Protein AF-A0A968U7G4-F1 (afdb_monomer_lite)

Foldseek 3Di:
DDPPPPPPPLPAAEEEDEQLVLCVVPDPDSLEADDPVSLVSSQVSVVVVQVVDDLSYEYEYASPSNPYHDPNSCCSNVVVVVVCVVVVVDSTHHYDYPNPDPD

Sequence (103 aa):
MYTTLKQKCLRVILEILRITNLVQSITKDPSVLATRFTGKRFWDEFQKHLSLYDRGDVVLLSFDNILVMDASFADEVFGQIAVMRARKEYEYPYLILADLNET

pLDDT: mean 79.39, std 14.49, range [35.16, 91.19]

Structure (mmCIF, N/CA/C/O backbone):
data_AF-A0A968U7G4-F1
#
_entry.id   AF-A0A968U7G4-F1
#
loop_
_atom_site.group_PDB
_atom_site.id
_atom_site.type_symbol
_atom_site.label_atom_id
_atom_site.label_alt_id
_atom_site.label_comp_id
_atom_site.label_asym_id
_atom_site.label_entity_id
_atom_site.label_seq_id
_atom_site.pdbx_PDB_ins_code
_atom_site.Cartn_x
_atom_site.Cartn_y
_atom_site.Cartn_z
_atom_site.occupancy
_atom_site.B_iso_or_equiv
_atom_site.auth_seq_id
_atom_site.auth_comp_id
_atom_site.auth_asym_id
_atom_site.auth_atom_id
_atom_site.pdbx_PDB_model_num
ATOM 1 N N . MET A 1 1 ? -38.708 -6.615 28.522 1.00 38.09 1 MET A N 1
ATOM 2 C CA . MET A 1 1 ? -37.790 -5.485 28.270 1.00 38.09 1 MET A CA 1
ATOM 3 C C . MET A 1 1 ? -36.672 -6.009 27.375 1.00 38.09 1 MET A C 1
ATOM 5 O O . MET A 1 1 ? -35.659 -6.471 27.874 1.00 38.09 1 MET A O 1
ATOM 9 N N . TYR A 1 2 ? -36.926 -6.082 26.064 1.00 35.16 2 TYR A N 1
ATOM 10 C CA . TYR A 1 2 ? -35.949 -6.572 25.089 1.00 35.16 2 TYR A CA 1
ATOM 11 C C . TYR A 1 2 ? -35.044 -5.407 24.710 1.00 35.16 2 TYR A C 1
ATOM 13 O O . TYR A 1 2 ? -35.488 -4.439 24.097 1.00 35.16 2 TYR A O 1
ATOM 21 N N . THR A 1 3 ? -33.795 -5.475 25.155 1.00 41.88 3 THR A N 1
ATOM 22 C CA . THR A 1 3 ? -32.739 -4.537 24.795 1.00 41.88 3 THR A CA 1
ATOM 23 C C . THR A 1 3 ? -32.545 -4.575 23.289 1.00 41.88 3 THR A C 1
ATOM 25 O O . THR A 1 3 ? -32.151 -5.582 22.706 1.00 41.88 3 THR A O 1
ATOM 28 N N . THR A 1 4 ? -32.862 -3.449 22.665 1.00 44.28 4 THR A N 1
ATOM 29 C CA . THR A 1 4 ? -32.648 -3.149 21.259 1.00 44.28 4 THR A CA 1
ATOM 30 C C . THR A 1 4 ? -31.163 -3.327 20.949 1.00 44.28 4 THR A C 1
ATOM 32 O O . THR A 1 4 ? -30.349 -2.438 21.206 1.00 44.28 4 THR A O 1
ATOM 35 N N . LEU A 1 5 ? -30.794 -4.486 20.403 1.00 45.44 5 LEU A N 1
ATOM 36 C CA . LEU A 1 5 ? -29.559 -4.656 19.650 1.00 45.44 5 LEU A CA 1
ATOM 37 C C . LEU A 1 5 ? -29.671 -3.716 18.452 1.00 45.44 5 LEU A C 1
ATOM 39 O O . LEU A 1 5 ? -30.186 -4.078 17.397 1.00 45.44 5 LEU A O 1
ATOM 43 N N . LYS A 1 6 ? -29.254 -2.461 18.651 1.00 42.06 6 LYS A N 1
ATOM 44 C CA . LYS A 1 6 ? -28.952 -1.543 17.563 1.00 42.06 6 LYS A CA 1
ATOM 45 C C . LYS A 1 6 ? -27.955 -2.285 16.687 1.00 42.06 6 LYS A C 1
ATOM 47 O O . LYS A 1 6 ? -26.785 -2.393 17.049 1.00 42.06 6 LYS A O 1
ATOM 52 N N . GLN A 1 7 ? -28.428 -2.803 15.558 1.00 46.78 7 GLN A N 1
ATOM 53 C CA . GLN A 1 7 ? -27.596 -3.050 14.396 1.00 46.78 7 GLN A CA 1
ATOM 54 C C . GLN A 1 7 ? -26.897 -1.723 14.098 1.00 46.78 7 GLN A C 1
ATOM 56 O O . GLN A 1 7 ? -27.420 -0.855 13.405 1.00 46.78 7 GLN A O 1
ATOM 61 N N . LYS A 1 8 ? -25.718 -1.522 14.695 1.00 49.66 8 LYS A N 1
ATOM 62 C CA . LYS A 1 8 ? -24.708 -0.666 14.099 1.00 49.66 8 LYS A CA 1
ATOM 63 C C . LYS A 1 8 ? -24.407 -1.357 12.780 1.00 49.66 8 LYS A C 1
ATOM 65 O O . LYS A 1 8 ? -23.655 -2.325 12.762 1.00 49.66 8 LYS A O 1
ATOM 70 N N . CYS A 1 9 ? -25.051 -0.913 11.703 1.00 45.44 9 CYS A N 1
ATOM 71 C CA . CYS A 1 9 ? -24.497 -1.114 10.377 1.00 45.44 9 CYS A CA 1
ATOM 72 C C . CYS A 1 9 ? -23.079 -0.552 10.454 1.00 45.44 9 CYS A C 1
ATOM 74 O O . CYS A 1 9 ? -22.900 0.666 10.490 1.00 45.44 9 CYS A O 1
ATOM 76 N N . LEU A 1 10 ? -22.086 -1.433 10.592 1.00 53.50 10 LEU A N 1
ATOM 77 C CA . LEU A 1 10 ? -20.710 -1.083 10.298 1.00 53.50 10 LEU A CA 1
ATOM 78 C C . LEU A 1 10 ? -20.738 -0.652 8.838 1.00 53.50 10 LEU A C 1
ATOM 80 O O . LEU A 1 10 ? -20.925 -1.474 7.942 1.00 53.50 10 LEU A O 1
ATOM 84 N N . ARG A 1 11 ? -20.658 0.657 8.611 1.00 57.78 11 ARG A N 1
ATOM 85 C CA . ARG A 1 11 ? -20.383 1.185 7.288 1.00 57.78 11 ARG A CA 1
ATOM 86 C C . ARG A 1 11 ? -18.930 0.828 7.021 1.00 57.78 11 ARG A C 1
ATOM 88 O O . ARG A 1 11 ? -18.043 1.546 7.450 1.00 57.78 11 ARG A O 1
ATOM 95 N N . VAL A 1 12 ? -18.712 -0.333 6.416 1.00 61.44 12 VAL A N 1
ATOM 96 C CA . VAL A 1 12 ? -17.403 -0.700 5.889 1.00 61.44 12 VAL A CA 1
ATOM 97 C C . VAL A 1 12 ? -17.247 0.100 4.611 1.00 61.44 12 VAL A C 1
ATOM 99 O O . VAL A 1 12 ? -17.967 -0.146 3.640 1.00 61.44 12 VAL A O 1
ATOM 102 N N . ILE A 1 13 ? -16.380 1.108 4.632 1.00 71.62 13 ILE A N 1
ATOM 103 C CA . ILE A 1 13 ? -15.974 1.758 3.396 1.00 71.62 13 ILE A CA 1
ATOM 104 C C . ILE A 1 13 ? -14.952 0.826 2.740 1.00 71.62 13 ILE A C 1
ATOM 106 O O . ILE A 1 13 ? -13.966 0.436 3.367 1.00 71.62 13 ILE A O 1
ATOM 110 N N . LEU A 1 14 ? -15.252 0.408 1.509 1.00 76.69 14 LEU A N 1
ATOM 111 C CA . LEU A 1 14 ? -14.333 -0.333 0.656 1.00 76.69 14 LEU A CA 1
ATOM 112 C C . LEU A 1 14 ? -13.715 0.659 -0.324 1.00 76.69 14 LEU A C 1
ATOM 114 O O . LEU A 1 14 ? -14.404 1.125 -1.231 1.00 76.69 14 LEU A O 1
ATOM 118 N N . GLU A 1 15 ? -12.440 0.974 -0.137 1.00 84.75 15 GLU A N 1
ATOM 119 C CA . GLU A 1 15 ? -11.711 1.915 -0.993 1.00 84.75 15 GLU A CA 1
ATOM 120 C C . GLU A 1 15 ? -10.592 1.204 -1.738 1.00 84.75 15 GLU A C 1
ATOM 122 O O . GLU A 1 15 ? -9.901 0.348 -1.183 1.00 84.75 15 GLU A O 1
ATOM 127 N N . ILE A 1 16 ? -10.417 1.558 -3.011 1.00 86.62 16 ILE A N 1
ATOM 128 C CA . ILE A 1 16 ? -9.356 1.003 -3.852 1.00 86.62 16 ILE A CA 1
ATOM 129 C C . ILE A 1 16 ? -8.232 2.024 -3.933 1.00 86.62 16 ILE A C 1
ATOM 131 O O . ILE A 1 16 ? -8.330 3.032 -4.635 1.00 86.62 16 ILE A O 1
ATOM 135 N N . LEU A 1 17 ? -7.126 1.729 -3.258 1.00 88.25 17 LEU A N 1
ATOM 136 C CA . LEU A 1 17 ? -5.905 2.504 -3.368 1.00 88.25 17 LEU A CA 1
ATOM 137 C C . LEU A 1 17 ? -5.012 1.891 -4.446 1.00 88.25 17 LEU A C 1
ATOM 139 O O . LEU A 1 17 ? -4.385 0.850 -4.249 1.00 88.25 17 LEU A O 1
ATOM 143 N N . ARG A 1 18 ? -4.944 2.566 -5.595 1.00 89.12 18 ARG A N 1
ATOM 144 C CA . ARG A 1 18 ? -4.029 2.206 -6.684 1.00 89.12 18 ARG A CA 1
ATOM 145 C C . ARG A 1 18 ? -2.608 2.595 -6.305 1.00 89.12 18 ARG A C 1
ATOM 147 O O . ARG A 1 18 ? -2.297 3.781 -6.196 1.00 89.12 18 ARG A O 1
ATOM 154 N N . ILE A 1 19 ? -1.743 1.601 -6.141 1.00 89.50 19 ILE A N 1
ATOM 155 C CA . ILE A 1 19 ? -0.355 1.802 -5.717 1.00 89.50 19 ILE A CA 1
ATOM 156 C C . ILE A 1 19 ? 0.415 2.654 -6.723 1.00 89.50 19 ILE A C 1
ATOM 158 O O . ILE A 1 19 ? 1.152 3.549 -6.319 1.00 89.50 19 ILE A O 1
ATOM 162 N N . THR A 1 20 ? 0.171 2.468 -8.019 1.00 85.56 20 THR A N 1
ATOM 163 C CA . THR A 1 20 ? 0.774 3.270 -9.093 1.00 85.56 20 THR A CA 1
ATOM 164 C C . THR A 1 20 ? 0.549 4.772 -8.925 1.00 85.56 20 THR A C 1
ATOM 166 O O . THR A 1 20 ? 1.478 5.545 -9.147 1.00 85.56 20 THR A O 1
ATOM 169 N N . ASN A 1 21 ? -0.629 5.200 -8.461 1.00 86.69 21 ASN A N 1
ATOM 170 C CA . ASN A 1 21 ? -0.900 6.616 -8.188 1.00 86.69 21 ASN A CA 1
ATOM 171 C C . ASN A 1 21 ? -0.039 7.143 -7.034 1.00 86.69 21 ASN A C 1
ATOM 173 O O . ASN A 1 21 ? 0.417 8.283 -7.073 1.00 86.69 21 ASN A O 1
ATOM 177 N N . LEU A 1 22 ? 0.210 6.306 -6.025 1.00 86.06 22 LEU A N 1
ATOM 178 C CA . LEU A 1 22 ? 1.027 6.670 -4.873 1.00 86.06 22 LEU A CA 1
ATOM 179 C C . LEU A 1 22 ? 2.512 6.796 -5.239 1.00 86.06 22 LEU A C 1
ATOM 181 O O . LEU A 1 22 ? 3.189 7.688 -4.739 1.00 86.06 22 LEU A O 1
ATOM 185 N N . VAL A 1 23 ? 3.024 5.939 -6.130 1.00 86.31 23 VAL A N 1
ATOM 186 C CA . VAL A 1 23 ? 4.440 5.978 -6.538 1.00 86.31 23 VAL A CA 1
ATOM 187 C C . VAL A 1 23 ? 4.769 6.939 -7.675 1.00 86.31 23 VAL A C 1
ATOM 189 O O . VAL A 1 23 ? 5.945 7.265 -7.844 1.00 86.31 23 VAL A O 1
ATOM 192 N N . GLN A 1 24 ? 3.779 7.460 -8.4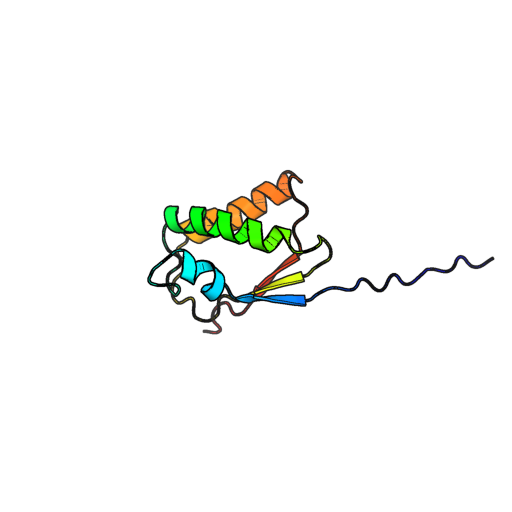06 1.00 83.50 24 GLN A N 1
ATOM 193 C CA . GLN A 1 24 ? 3.997 8.485 -9.442 1.00 83.50 24 GLN A CA 1
ATOM 194 C C . GLN A 1 24 ? 4.724 9.733 -8.913 1.00 83.50 24 GLN A C 1
ATOM 196 O O . GLN A 1 24 ? 5.478 10.365 -9.650 1.00 83.50 24 GLN A O 1
ATOM 201 N N . SER A 1 25 ? 4.534 10.084 -7.638 1.00 78.00 25 SER A N 1
ATOM 202 C CA . SER A 1 25 ? 5.224 11.211 -6.994 1.00 78.00 25 SER A CA 1
ATOM 203 C C . SER A 1 25 ? 6.628 10.862 -6.473 1.00 78.00 25 SER A C 1
ATOM 205 O O . SER A 1 25 ? 7.370 11.750 -6.052 1.00 78.00 25 SER A O 1
ATOM 207 N N . ILE A 1 26 ? 7.015 9.581 -6.503 1.00 81.00 26 ILE A N 1
ATOM 208 C CA . ILE A 1 26 ? 8.194 9.040 -5.808 1.00 81.00 26 ILE A CA 1
ATOM 209 C C . ILE A 1 26 ? 9.289 8.613 -6.788 1.00 81.00 26 ILE A C 1
ATOM 211 O O . ILE A 1 26 ? 10.475 8.845 -6.529 1.00 81.00 26 ILE A O 1
ATOM 215 N N . THR A 1 27 ? 8.903 7.992 -7.902 1.00 80.94 27 THR A N 1
ATOM 216 C CA . THR A 1 27 ? 9.809 7.424 -8.909 1.00 80.94 27 THR A CA 1
ATOM 217 C C . THR A 1 27 ? 9.382 7.822 -10.320 1.00 80.94 27 THR A C 1
ATOM 219 O O . THR A 1 27 ? 8.213 8.079 -10.589 1.00 80.94 27 THR A O 1
ATOM 222 N N . LYS A 1 28 ? 10.354 7.867 -11.240 1.00 82.25 28 LYS A N 1
ATOM 223 C CA . LYS A 1 28 ? 10.103 8.106 -12.670 1.00 82.25 28 LYS A CA 1
ATOM 224 C C . LYS A 1 28 ? 9.462 6.906 -13.363 1.00 82.25 28 LYS A C 1
ATOM 226 O O . LYS A 1 28 ? 8.837 7.083 -14.401 1.00 82.25 28 LYS A O 1
ATOM 231 N N . ASP A 1 29 ? 9.643 5.716 -12.800 1.00 85.94 29 ASP A N 1
ATOM 232 C CA . ASP A 1 29 ? 9.045 4.481 -13.287 1.00 85.94 29 ASP A CA 1
ATOM 233 C C . ASP A 1 29 ? 8.189 3.865 -12.169 1.00 85.94 29 ASP A C 1
ATOM 235 O O . ASP A 1 29 ? 8.720 3.163 -11.304 1.00 85.94 29 ASP A O 1
ATOM 239 N N . PRO A 1 30 ? 6.880 4.173 -12.126 1.00 83.56 30 PRO A N 1
ATOM 240 C CA . PRO A 1 30 ? 5.976 3.679 -11.092 1.00 83.56 30 PRO A CA 1
ATOM 241 C C . PRO A 1 30 ? 5.659 2.188 -11.241 1.00 83.56 30 PRO A C 1
ATOM 243 O O . PRO A 1 30 ? 5.062 1.623 -10.333 1.00 83.56 30 PRO A O 1
ATOM 246 N N . SER A 1 31 ? 6.052 1.546 -12.348 1.00 85.69 31 SER A N 1
ATOM 247 C CA . SER A 1 31 ? 5.858 0.106 -12.549 1.00 85.69 31 SER A CA 1
ATOM 248 C C . SER A 1 31 ? 6.897 -0.747 -11.808 1.00 85.69 31 SER A C 1
ATOM 250 O O . SER A 1 31 ? 6.724 -1.962 -11.679 1.00 85.69 31 SER A O 1
ATOM 252 N N . VAL A 1 32 ? 7.962 -0.114 -11.295 1.00 86.62 32 VAL A N 1
ATOM 253 C CA . VAL A 1 32 ? 9.077 -0.770 -10.607 1.00 86.62 32 VAL A CA 1
ATOM 254 C C . VAL A 1 32 ? 9.177 -0.282 -9.161 1.00 86.62 32 VAL A C 1
ATOM 256 O O . VAL A 1 32 ? 9.654 0.817 -8.868 1.00 86.62 32 VAL A O 1
ATOM 259 N N . LEU A 1 33 ? 8.780 -1.148 -8.233 1.00 86.94 33 LEU A N 1
ATOM 260 C CA . LEU A 1 33 ? 8.917 -0.965 -6.790 1.00 86.94 33 LEU A CA 1
ATOM 261 C C . LEU A 1 33 ? 10.189 -1.662 -6.310 1.00 86.94 33 LEU A C 1
ATOM 263 O O . LEU A 1 33 ? 10.161 -2.785 -5.808 1.00 86.94 33 LEU A O 1
ATOM 267 N N . ALA A 1 34 ? 11.324 -0.999 -6.515 1.00 81.38 34 ALA A N 1
ATOM 268 C CA . ALA A 1 34 ? 12.630 -1.541 -6.167 1.00 81.38 34 ALA A CA 1
ATOM 269 C C . ALA A 1 34 ? 13.396 -0.628 -5.208 1.00 81.38 34 ALA A C 1
ATOM 271 O O . ALA A 1 34 ? 13.323 0.600 -5.294 1.00 81.38 34 ALA A O 1
ATOM 272 N N . THR A 1 35 ? 14.219 -1.249 -4.367 1.00 78.06 35 THR A N 1
ATOM 273 C CA . THR A 1 35 ? 15.130 -0.689 -3.365 1.00 78.06 35 THR A CA 1
ATOM 274 C C . THR A 1 35 ? 14.476 -0.199 -2.070 1.00 78.06 35 THR A C 1
ATOM 276 O O . THR A 1 35 ? 13.362 0.328 -2.043 1.00 78.06 35 THR A O 1
ATOM 279 N N . ARG A 1 36 ? 15.244 -0.270 -0.973 1.00 71.31 36 ARG A N 1
ATOM 280 C CA . ARG A 1 36 ? 14.842 0.257 0.345 1.00 71.31 36 ARG A CA 1
ATOM 281 C C . ARG A 1 36 ? 14.588 1.763 0.349 1.00 71.31 36 ARG A C 1
ATOM 283 O O . ARG A 1 36 ? 13.755 2.243 1.108 1.00 71.31 36 ARG A O 1
ATOM 290 N N . PHE A 1 37 ? 15.298 2.527 -0.484 1.00 72.81 37 PHE A N 1
ATOM 291 C CA . PHE A 1 37 ? 15.110 3.977 -0.556 1.00 72.81 37 PHE A CA 1
ATOM 292 C C . PHE A 1 37 ? 13.723 4.338 -1.098 1.00 72.81 37 PHE A C 1
ATOM 294 O O . PHE A 1 37 ? 13.037 5.188 -0.526 1.00 72.81 37 PHE A O 1
ATOM 301 N N . THR A 1 38 ? 13.295 3.648 -2.157 1.00 79.62 38 THR A N 1
ATOM 302 C CA . THR A 1 38 ? 11.929 3.744 -2.682 1.00 79.62 38 THR A CA 1
ATOM 303 C C . THR A 1 38 ? 10.920 3.254 -1.648 1.00 79.62 38 THR A C 1
ATOM 305 O O . THR A 1 38 ? 9.920 3.930 -1.439 1.00 79.62 38 THR A O 1
ATOM 308 N N . GLY A 1 39 ? 11.216 2.157 -0.937 1.00 83.38 39 GLY A N 1
ATOM 309 C CA . GLY A 1 39 ? 10.379 1.628 0.150 1.00 83.38 39 GLY A CA 1
ATOM 310 C C . GLY A 1 39 ? 10.123 2.638 1.268 1.00 83.38 39 GLY A C 1
ATOM 311 O O . GLY A 1 39 ? 8.978 2.847 1.652 1.00 83.38 39 GLY A O 1
ATOM 312 N N . LYS A 1 40 ? 11.158 3.349 1.729 1.00 85.81 40 LYS A N 1
ATOM 313 C CA . LYS A 1 40 ? 11.013 4.385 2.761 1.00 85.81 40 LYS A CA 1
ATOM 314 C C . LYS A 1 40 ? 10.138 5.554 2.301 1.00 85.81 40 LYS A C 1
ATOM 316 O O . LYS A 1 40 ? 9.231 5.959 3.014 1.00 85.81 40 LYS A O 1
ATOM 321 N N . ARG A 1 41 ? 10.397 6.099 1.107 1.00 86.81 41 ARG A N 1
ATOM 322 C CA . ARG A 1 41 ? 9.593 7.212 0.570 1.00 86.81 41 ARG A CA 1
ATOM 323 C C . ARG A 1 41 ? 8.148 6.796 0.321 1.00 86.81 41 ARG A C 1
ATOM 325 O O . ARG A 1 41 ? 7.233 7.559 0.607 1.00 86.81 41 ARG A O 1
ATOM 332 N N . PHE A 1 42 ? 7.964 5.586 -0.202 1.00 90.12 42 PHE A N 1
ATOM 333 C CA . PHE A 1 42 ? 6.652 4.977 -0.358 1.00 90.12 42 PHE A CA 1
ATOM 334 C C . PHE A 1 42 ? 5.936 4.907 0.978 1.00 90.12 42 PHE A C 1
ATOM 336 O O . PHE A 1 42 ? 4.794 5.336 1.073 1.00 90.12 42 PHE A O 1
ATOM 343 N N . TRP A 1 43 ? 6.619 4.411 2.005 1.00 90.19 43 TRP A N 1
ATOM 344 C CA . TRP A 1 43 ? 6.058 4.275 3.333 1.00 90.19 43 TRP A CA 1
ATOM 345 C C . TRP A 1 43 ? 5.569 5.612 3.896 1.00 90.19 43 TRP A C 1
ATOM 347 O O . TRP A 1 43 ? 4.425 5.697 4.336 1.00 90.19 43 TRP A O 1
ATOM 357 N N . ASP A 1 44 ? 6.376 6.669 3.790 1.00 88.88 44 ASP A N 1
ATOM 358 C CA . ASP A 1 44 ? 6.005 8.004 4.268 1.00 88.88 44 ASP A CA 1
ATOM 359 C C . ASP A 1 44 ? 4.716 8.525 3.592 1.00 88.88 44 ASP A C 1
ATOM 361 O O . ASP A 1 44 ? 3.829 9.066 4.256 1.00 88.88 44 ASP A O 1
ATOM 365 N N . GLU A 1 45 ? 4.572 8.346 2.274 1.00 88.75 45 GLU A N 1
ATOM 366 C CA . GLU A 1 45 ? 3.360 8.742 1.535 1.00 88.75 45 GLU A CA 1
ATOM 367 C C . GLU A 1 45 ? 2.168 7.813 1.801 1.00 88.75 45 GLU A C 1
ATOM 369 O O . GLU A 1 45 ? 1.014 8.254 1.875 1.00 88.75 45 GLU A O 1
ATOM 374 N N . PHE A 1 46 ? 2.443 6.525 1.984 1.00 89.81 46 PHE A N 1
ATOM 375 C CA . PHE A 1 46 ? 1.444 5.511 2.277 1.00 89.81 46 PHE A CA 1
ATOM 376 C C . PHE A 1 46 ? 0.809 5.741 3.646 1.00 89.81 46 PHE A C 1
ATOM 378 O O . PHE A 1 46 ? -0.412 5.705 3.765 1.00 89.81 46 PHE A O 1
ATOM 385 N N . GLN A 1 47 ? 1.601 6.080 4.665 1.00 88.75 47 GLN A N 1
ATOM 386 C CA . GLN A 1 47 ? 1.083 6.417 5.991 1.00 88.75 47 GLN A CA 1
ATOM 387 C C . GLN A 1 47 ? 0.164 7.639 5.963 1.00 88.75 47 GLN A C 1
ATOM 389 O O . GLN A 1 47 ? -0.881 7.624 6.615 1.00 88.75 47 GLN A O 1
ATOM 394 N N . LYS A 1 48 ? 0.510 8.673 5.183 1.00 88.00 48 LYS A N 1
ATOM 395 C CA . LYS A 1 48 ? -0.361 9.846 5.006 1.00 88.00 48 LYS A CA 1
ATOM 396 C C . LYS A 1 48 ? -1.708 9.438 4.422 1.00 88.00 48 LYS A C 1
ATOM 398 O O . LYS A 1 48 ? -2.733 9.826 4.972 1.00 88.00 48 LYS A O 1
ATOM 403 N N . HIS A 1 49 ? -1.716 8.611 3.376 1.00 88.25 49 HIS A N 1
ATOM 404 C CA . HIS A 1 49 ? -2.965 8.097 2.811 1.00 88.25 49 HIS A CA 1
ATOM 405 C C . HIS A 1 49 ? -3.743 7.239 3.807 1.00 88.25 49 HIS A C 1
ATOM 407 O O . HIS A 1 49 ? -4.944 7.432 3.959 1.00 88.25 49 HIS A O 1
ATOM 413 N N . LEU A 1 50 ? -3.077 6.329 4.520 1.00 86.06 50 LEU A N 1
ATOM 414 C CA . LEU A 1 50 ? -3.738 5.459 5.489 1.00 86.06 50 LEU A CA 1
ATOM 415 C C . LEU A 1 50 ? -4.358 6.225 6.665 1.00 86.06 50 LEU A C 1
ATOM 417 O O . LEU A 1 50 ? -5.357 5.769 7.210 1.00 86.06 50 LEU A O 1
ATOM 421 N N . SER A 1 51 ? -3.808 7.388 7.029 1.00 86.69 51 SER A N 1
ATOM 422 C CA . SER A 1 51 ? -4.358 8.253 8.085 1.00 86.69 51 SER A CA 1
ATOM 423 C C . SER A 1 51 ? -5.707 8.897 7.743 1.00 86.69 51 SER A C 1
ATOM 425 O O . SER A 1 51 ? -6.342 9.471 8.624 1.00 86.69 51 SER A O 1
ATOM 427 N N . LEU A 1 52 ? -6.153 8.797 6.485 1.00 86.25 52 LEU A N 1
ATOM 428 C CA . LEU A 1 52 ? -7.448 9.310 6.032 1.00 86.25 52 LEU A CA 1
ATOM 429 C C . LEU A 1 52 ? -8.609 8.337 6.285 1.00 86.25 52 LEU A C 1
ATOM 431 O O . LEU A 1 52 ? -9.760 8.731 6.110 1.00 86.25 52 LEU A O 1
ATOM 435 N N . TYR A 1 53 ? -8.317 7.091 6.665 1.00 85.50 53 TYR A N 1
ATOM 436 C CA . TYR A 1 53 ? -9.310 6.035 6.859 1.00 85.50 53 TYR A CA 1
ATOM 437 C C . TYR A 1 53 ? -9.493 5.706 8.337 1.00 85.50 53 TYR A C 1
ATOM 439 O O . TYR A 1 53 ? -8.547 5.769 9.129 1.00 85.50 53 TYR A O 1
ATOM 447 N N . ASP A 1 54 ? -10.700 5.278 8.693 1.00 84.06 54 ASP A N 1
ATOM 448 C CA . ASP A 1 54 ? -10.987 4.776 10.027 1.00 84.06 54 ASP A CA 1
ATOM 449 C C . ASP A 1 54 ? -10.509 3.322 10.163 1.00 84.06 54 ASP A C 1
ATOM 451 O O . ASP A 1 54 ? -10.483 2.541 9.213 1.00 84.06 54 ASP A O 1
ATOM 455 N N . ARG A 1 55 ? -10.204 2.892 11.391 1.00 81.25 55 ARG A N 1
ATOM 456 C CA . ARG A 1 55 ? -9.793 1.505 11.695 1.00 81.25 55 ARG A CA 1
ATOM 457 C C . ARG A 1 55 ? -10.754 0.439 11.149 1.00 81.25 55 ARG A C 1
ATOM 459 O O . ARG A 1 55 ? -10.345 -0.682 10.858 1.00 81.25 55 ARG A O 1
ATOM 466 N N . GLY A 1 56 ? -12.047 0.755 11.113 1.00 81.56 56 GLY A N 1
ATOM 467 C CA . GLY A 1 56 ? -13.091 -0.165 10.660 1.00 81.56 56 GLY A CA 1
ATOM 468 C C . GLY A 1 56 ? -13.164 -0.324 9.142 1.00 81.56 56 GLY A C 1
ATOM 469 O O . GLY A 1 56 ? -13.873 -1.218 8.678 1.00 81.56 56 GLY A O 1
ATOM 470 N N . ASP A 1 57 ? -12.454 0.519 8.392 1.00 87.50 57 ASP A N 1
ATOM 471 C CA . ASP A 1 57 ? -12.485 0.522 6.937 1.00 87.50 57 ASP A CA 1
ATOM 472 C C . ASP A 1 57 ? -11.629 -0.598 6.348 1.00 87.50 57 ASP A C 1
ATOM 474 O O . ASP A 1 57 ? -10.735 -1.159 6.993 1.00 87.50 57 ASP A O 1
ATOM 478 N N . VAL A 1 58 ? -11.921 -0.928 5.091 1.00 88.06 58 VAL A N 1
ATOM 479 C CA . VAL A 1 58 ? -11.175 -1.902 4.301 1.00 88.06 58 VAL A CA 1
ATOM 480 C C . VAL A 1 58 ? -10.592 -1.185 3.090 1.00 88.06 58 VAL A C 1
ATOM 482 O O . VAL A 1 58 ? -11.318 -0.672 2.242 1.00 88.06 58 VAL A O 1
ATOM 485 N N . VAL A 1 59 ? -9.267 -1.187 2.986 1.00 89.69 59 VAL A N 1
ATOM 486 C CA . VAL A 1 59 ? -8.535 -0.626 1.852 1.00 89.69 59 VAL A CA 1
ATOM 487 C C . VAL A 1 59 ? -7.981 -1.772 1.010 1.00 89.69 59 VAL A C 1
ATOM 489 O O . VAL A 1 59 ? -7.158 -2.569 1.473 1.00 89.69 59 VAL A O 1
ATOM 492 N N . LEU A 1 60 ? -8.431 -1.847 -0.241 1.00 91.19 60 LEU A N 1
ATOM 493 C CA . LEU A 1 60 ? -7.862 -2.715 -1.264 1.00 91.19 60 LEU A CA 1
ATOM 494 C C . LEU A 1 60 ? -6.634 -2.024 -1.858 1.00 91.19 60 LEU A C 1
ATOM 496 O O . LEU A 1 60 ? -6.741 -0.975 -2.492 1.00 91.19 60 LEU A O 1
ATOM 500 N N . LEU A 1 61 ? -5.461 -2.609 -1.649 1.00 90.94 61 LEU A N 1
ATOM 501 C CA . LEU A 1 61 ? -4.207 -2.167 -2.242 1.00 90.94 61 LEU A CA 1
ATOM 502 C C . LEU A 1 61 ? -4.076 -2.819 -3.616 1.00 90.94 61 LEU A C 1
ATOM 504 O O . LEU A 1 61 ? -3.727 -3.994 -3.707 1.00 90.94 61 LEU A O 1
ATOM 508 N N . SER A 1 62 ? -4.389 -2.061 -4.664 1.00 90.06 62 SER A N 1
ATOM 509 C CA . SER A 1 62 ? -4.309 -2.525 -6.049 1.00 90.06 62 SER A CA 1
ATOM 510 C C . SER A 1 62 ? -2.896 -2.313 -6.584 1.00 90.06 62 SER A C 1
ATOM 512 O O . SER A 1 62 ? -2.444 -1.172 -6.738 1.00 90.06 62 SER A O 1
ATOM 514 N N . PHE A 1 63 ? -2.206 -3.420 -6.859 1.00 87.62 63 PHE A N 1
ATOM 515 C CA . PHE A 1 63 ? -0.874 -3.442 -7.477 1.00 87.62 63 PHE A CA 1
ATOM 516 C C . PHE A 1 63 ? -0.939 -3.582 -9.005 1.00 87.62 63 PHE A C 1
ATOM 518 O O . PHE A 1 63 ? 0.062 -3.904 -9.640 1.00 87.62 63 PHE A O 1
ATOM 525 N N . ASP A 1 64 ? -2.095 -3.297 -9.606 1.00 87.19 64 ASP A N 1
ATOM 526 C CA . ASP A 1 64 ? -2.261 -3.289 -11.055 1.00 87.19 64 ASP A CA 1
ATOM 527 C C . ASP A 1 64 ? -1.216 -2.377 -11.732 1.00 87.19 64 ASP A C 1
ATOM 529 O O . ASP A 1 64 ? -0.975 -1.241 -11.304 1.00 87.19 64 ASP A O 1
ATOM 533 N N . ASN A 1 65 ? -0.613 -2.874 -12.813 1.00 84.12 65 ASN A N 1
ATOM 534 C CA . ASN A 1 65 ? 0.504 -2.271 -13.552 1.00 84.12 65 ASN A CA 1
ATOM 535 C C . ASN A 1 65 ? 1.838 -2.149 -12.782 1.00 84.12 65 ASN A C 1
ATOM 537 O O . ASN A 1 65 ? 2.762 -1.487 -13.265 1.00 84.12 65 ASN A O 1
ATOM 541 N N . ILE A 1 66 ? 1.983 -2.793 -11.620 1.00 87.25 66 ILE A N 1
ATOM 542 C CA . ILE A 1 66 ? 3.293 -3.017 -10.996 1.00 87.25 66 ILE A CA 1
ATOM 543 C C . ILE A 1 66 ? 3.908 -4.277 -11.603 1.00 87.25 66 ILE A C 1
ATOM 545 O O . ILE A 1 66 ? 3.473 -5.396 -11.345 1.00 87.25 66 ILE A O 1
ATOM 549 N N . LEU A 1 67 ? 4.944 -4.091 -12.415 1.00 87.69 67 LEU A N 1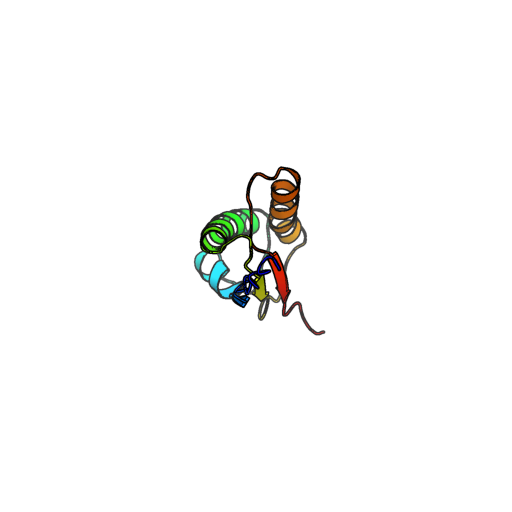
ATOM 550 C CA . LEU A 1 67 ? 5.607 -5.180 -13.131 1.00 87.69 67 LEU A CA 1
ATOM 551 C C . LEU A 1 67 ? 6.657 -5.873 -12.266 1.00 87.69 67 LEU A C 1
ATOM 553 O O . LEU A 1 67 ? 6.860 -7.080 -12.371 1.00 87.69 67 LEU A O 1
ATOM 557 N N . VAL A 1 68 ? 7.341 -5.104 -11.418 1.00 87.44 68 VAL A N 1
ATOM 558 C CA . VAL A 1 68 ? 8.423 -5.607 -10.572 1.00 87.44 68 VAL A CA 1
ATOM 559 C C . VAL A 1 68 ? 8.284 -5.019 -9.177 1.00 87.44 68 VAL A C 1
ATOM 561 O O . VAL A 1 68 ? 8.270 -3.803 -9.007 1.00 87.44 68 VAL A O 1
ATOM 564 N N . MET A 1 69 ? 8.251 -5.891 -8.173 1.00 88.9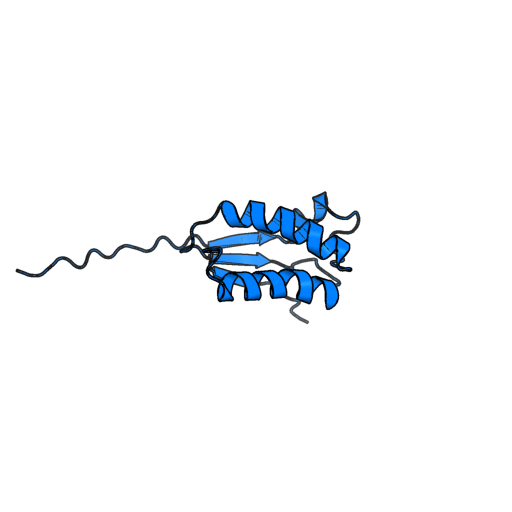4 69 MET A N 1
ATOM 565 C CA . MET A 1 69 ? 8.417 -5.526 -6.771 1.00 88.94 69 MET A CA 1
ATOM 566 C C . MET A 1 69 ? 9.548 -6.366 -6.194 1.00 88.94 69 MET A C 1
ATOM 568 O O . MET A 1 69 ? 9.462 -7.595 -6.186 1.00 88.94 69 MET A O 1
ATOM 572 N N . ASP A 1 70 ? 10.626 -5.721 -5.753 1.00 89.06 70 ASP A N 1
ATOM 573 C CA . ASP A 1 70 ? 11.732 -6.458 -5.149 1.00 89.06 70 ASP A CA 1
ATOM 574 C C . ASP A 1 70 ? 11.429 -6.840 -3.690 1.00 89.06 70 ASP A C 1
ATOM 576 O O . ASP A 1 70 ? 10.617 -6.218 -2.998 1.00 89.06 70 ASP A O 1
ATOM 580 N N . ALA A 1 71 ? 12.093 -7.894 -3.212 1.00 87.12 71 ALA A N 1
ATOM 581 C CA . ALA A 1 71 ? 11.887 -8.394 -1.855 1.00 87.12 71 ALA A CA 1
ATOM 582 C C . ALA A 1 71 ? 12.272 -7.359 -0.786 1.00 87.12 71 ALA A C 1
ATOM 584 O O . ALA A 1 71 ? 11.654 -7.300 0.268 1.00 87.12 71 ALA A O 1
ATOM 585 N N . SER A 1 72 ? 13.262 -6.504 -1.064 1.00 86.06 72 SER A N 1
ATOM 586 C CA . SER A 1 72 ? 13.717 -5.493 -0.104 1.00 86.06 72 SER A CA 1
ATOM 587 C C . SER A 1 72 ? 12.691 -4.378 0.106 1.00 86.06 72 SER A C 1
ATOM 589 O O . SER A 1 72 ? 12.567 -3.871 1.216 1.00 86.06 72 SER A O 1
ATOM 591 N N . PHE A 1 73 ? 11.969 -3.990 -0.942 1.00 88.56 73 PHE A N 1
ATOM 592 C CA . PHE A 1 73 ? 10.857 -3.054 -0.893 1.00 88.56 73 PHE A CA 1
ATOM 593 C C . PHE A 1 73 ? 9.690 -3.671 -0.126 1.00 88.56 73 PHE A C 1
ATOM 595 O O . PHE A 1 73 ? 9.160 -3.039 0.787 1.00 88.56 73 PHE A O 1
ATOM 602 N N . ALA A 1 74 ? 9.322 -4.910 -0.465 1.00 87.62 74 ALA A N 1
ATOM 603 C CA . ALA A 1 74 ? 8.241 -5.623 0.202 1.00 87.62 74 ALA A CA 1
ATOM 604 C C . ALA A 1 74 ? 8.515 -5.772 1.709 1.00 87.62 74 ALA A C 1
ATOM 606 O O . ALA A 1 74 ? 7.652 -5.444 2.521 1.00 87.62 74 ALA A O 1
ATOM 607 N N . ASP A 1 75 ? 9.727 -6.182 2.086 1.00 87.75 75 ASP A N 1
ATOM 608 C CA . ASP A 1 75 ? 10.137 -6.309 3.487 1.00 87.75 75 ASP A CA 1
ATOM 609 C C . ASP A 1 75 ? 10.096 -4.967 4.222 1.00 87.75 75 ASP A C 1
ATOM 611 O O . ASP A 1 75 ? 9.633 -4.903 5.359 1.00 87.75 75 ASP A O 1
ATOM 615 N N . GLU A 1 76 ? 10.546 -3.884 3.585 1.00 87.94 76 GLU A N 1
ATOM 616 C CA . GLU A 1 76 ? 10.514 -2.551 4.189 1.00 87.94 76 GLU A CA 1
ATOM 617 C C . GLU A 1 76 ? 9.069 -2.101 4.451 1.00 87.94 76 GLU A C 1
ATOM 619 O O . GLU A 1 76 ? 8.728 -1.709 5.562 1.00 87.94 76 GLU A O 1
ATOM 624 N N . VAL A 1 77 ? 8.190 -2.204 3.453 1.00 88.12 77 VAL A N 1
ATOM 625 C CA . VAL A 1 77 ? 6.810 -1.712 3.552 1.00 88.12 77 VAL A CA 1
ATOM 626 C C . VAL A 1 77 ? 5.953 -2.627 4.424 1.00 88.12 77 VAL A C 1
ATOM 628 O O . VAL A 1 77 ? 5.367 -2.191 5.416 1.00 88.12 77 VAL A O 1
ATOM 631 N N . PHE A 1 78 ? 5.871 -3.914 4.087 1.00 87.19 78 PHE A N 1
ATOM 632 C CA . PHE A 1 78 ? 5.004 -4.853 4.796 1.00 87.19 78 PHE A CA 1
ATOM 633 C C . PHE A 1 78 ? 5.569 -5.234 6.165 1.00 87.19 78 PHE A C 1
ATOM 635 O O . PHE A 1 78 ? 4.798 -5.441 7.107 1.00 87.19 78 PHE A O 1
ATOM 642 N N . GLY A 1 79 ? 6.897 -5.254 6.315 1.00 88.56 79 GLY A N 1
ATOM 643 C CA . GLY A 1 79 ? 7.543 -5.432 7.610 1.00 88.56 79 GLY A CA 1
ATOM 644 C C . GLY A 1 79 ? 7.211 -4.294 8.572 1.00 88.56 79 GLY A C 1
ATOM 645 O O . GLY A 1 79 ? 6.858 -4.564 9.721 1.00 88.56 79 GLY A O 1
ATOM 646 N N . GLN A 1 80 ? 7.218 -3.036 8.115 1.00 88.44 80 GLN A N 1
ATOM 647 C CA . GLN A 1 80 ? 6.811 -1.910 8.961 1.00 88.44 80 GLN A CA 1
AT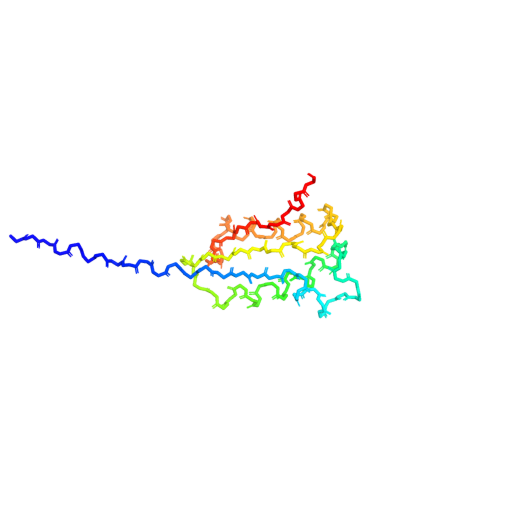OM 648 C C . GLN A 1 80 ? 5.336 -1.994 9.381 1.00 88.44 80 GLN A C 1
ATOM 650 O O . GLN A 1 80 ? 5.039 -1.818 10.565 1.00 88.44 80 GLN A O 1
ATOM 655 N N . ILE A 1 81 ? 4.420 -2.378 8.481 1.00 87.50 81 ILE A N 1
ATOM 656 C CA . ILE A 1 81 ? 3.007 -2.626 8.838 1.00 87.50 81 ILE A CA 1
ATOM 657 C C . ILE A 1 81 ? 2.902 -3.696 9.930 1.00 87.50 81 ILE A C 1
ATOM 659 O O . ILE A 1 81 ? 2.188 -3.510 10.920 1.00 87.50 81 ILE A O 1
ATOM 663 N N . ALA A 1 82 ? 3.601 -4.822 9.760 1.00 87.12 82 ALA A N 1
ATOM 664 C CA . ALA A 1 82 ? 3.569 -5.931 10.707 1.00 87.12 82 ALA A CA 1
ATOM 665 C C . ALA A 1 82 ? 4.096 -5.513 12.089 1.00 87.12 82 ALA A C 1
ATOM 667 O O . ALA A 1 82 ? 3.454 -5.793 13.105 1.00 87.12 82 ALA A O 1
ATOM 668 N N . VAL A 1 83 ? 5.219 -4.787 12.129 1.00 88.94 83 VAL A N 1
ATOM 669 C CA . VAL A 1 83 ? 5.807 -4.257 13.368 1.00 88.94 83 VAL A CA 1
ATOM 670 C C . VAL A 1 83 ? 4.848 -3.290 14.059 1.00 88.94 83 VAL A C 1
ATOM 672 O O . VAL A 1 83 ? 4.590 -3.441 15.253 1.00 88.94 83 VAL A O 1
ATOM 675 N N . MET A 1 84 ? 4.268 -2.335 13.333 1.00 84.75 84 MET A N 1
ATOM 676 C CA . MET A 1 84 ? 3.345 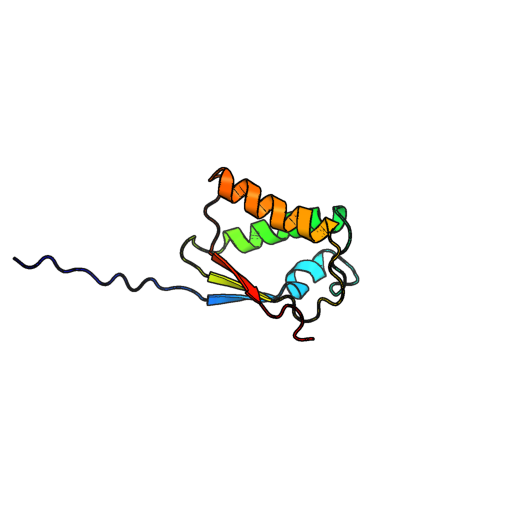-1.360 13.922 1.00 84.75 84 MET A CA 1
ATOM 677 C C . MET A 1 84 ? 2.076 -2.017 14.470 1.00 84.75 84 MET A C 1
ATOM 679 O O . MET A 1 84 ? 1.627 -1.672 15.567 1.00 84.75 84 MET A O 1
ATOM 683 N N . ARG A 1 85 ? 1.530 -3.018 13.763 1.00 84.62 85 ARG A N 1
ATOM 684 C CA . ARG A 1 85 ? 0.397 -3.820 14.253 1.00 84.62 85 ARG A CA 1
ATOM 685 C C . ARG A 1 85 ? 0.749 -4.573 15.532 1.0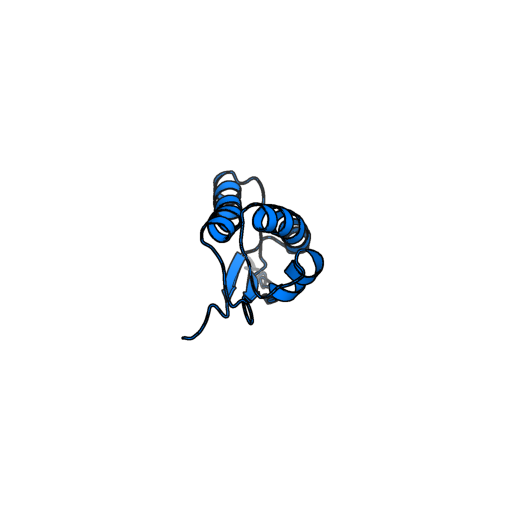0 84.62 85 ARG A C 1
ATOM 687 O O . ARG A 1 85 ? -0.043 -4.567 16.472 1.00 84.62 85 ARG A O 1
ATOM 694 N N . ALA A 1 86 ? 1.935 -5.179 15.594 1.00 87.12 86 ALA A N 1
ATOM 695 C CA . ALA A 1 86 ? 2.397 -5.889 16.785 1.00 87.12 86 ALA A CA 1
ATOM 696 C C . ALA A 1 86 ? 2.538 -4.954 18.000 1.00 87.12 86 ALA A C 1
ATOM 698 O O . ALA A 1 86 ? 2.226 -5.350 19.123 1.00 87.12 86 ALA A O 1
ATOM 699 N N . ARG A 1 87 ? 2.955 -3.703 17.775 1.00 87.62 87 ARG A N 1
ATOM 700 C CA . ARG A 1 87 ? 3.139 -2.699 18.834 1.00 87.62 87 ARG A CA 1
ATOM 701 C C . ARG A 1 87 ? 1.871 -1.933 19.217 1.00 87.62 87 ARG A C 1
ATOM 703 O O . ARG A 1 87 ? 1.894 -1.210 20.207 1.00 87.62 87 ARG A O 1
ATOM 710 N N . LYS A 1 88 ? 0.765 -2.101 18.481 1.00 81.75 88 LYS A N 1
ATOM 711 C CA . LYS A 1 88 ? -0.493 -1.346 18.666 1.00 81.75 88 LYS A CA 1
ATOM 712 C C . LYS A 1 88 ? -0.297 0.177 18.601 1.00 81.75 88 LYS A C 1
ATOM 714 O O . LYS A 1 88 ? -1.041 0.924 19.225 1.00 81.75 88 LYS A O 1
ATOM 719 N N . GLU A 1 89 ? 0.712 0.625 17.855 1.00 75.19 89 GLU A N 1
ATOM 720 C CA . GLU A 1 89 ? 1.078 2.044 17.742 1.00 75.19 89 GLU A CA 1
ATOM 721 C C . GLU A 1 89 ? 0.131 2.818 16.814 1.00 75.19 89 GLU A C 1
ATOM 723 O O . GLU A 1 89 ? 0.005 4.030 16.951 1.00 75.19 89 GLU A O 1
ATOM 728 N N . TYR A 1 90 ? -0.552 2.125 15.895 1.00 67.81 90 TYR A N 1
ATOM 729 C CA . TYR A 1 90 ? -1.507 2.712 14.956 1.00 67.81 90 TYR A CA 1
ATOM 730 C C . TYR A 1 90 ? -2.655 1.744 14.662 1.00 67.81 90 TYR A C 1
ATOM 732 O O . TYR A 1 90 ? -2.439 0.565 14.365 1.00 67.81 90 TYR A O 1
ATOM 740 N N . GLU A 1 91 ? -3.885 2.251 14.705 1.00 73.38 91 GLU A N 1
ATOM 741 C CA . GLU A 1 91 ? -5.088 1.509 14.326 1.00 73.38 91 GLU A CA 1
ATOM 742 C C . GLU A 1 91 ? -5.369 1.708 12.831 1.00 73.38 91 GLU A C 1
ATOM 744 O O . GLU A 1 91 ? -6.270 2.443 12.446 1.00 73.38 91 GLU A O 1
ATOM 749 N N . TYR A 1 92 ? -4.552 1.081 11.982 1.00 76.75 92 TYR A N 1
ATOM 750 C CA . TYR A 1 92 ? -4.754 1.110 10.531 1.00 76.75 92 TYR A CA 1
ATOM 751 C C . TYR A 1 92 ? -6.073 0.442 10.112 1.00 76.75 92 TYR A C 1
ATOM 753 O O . TYR A 1 92 ? -6.520 -0.487 10.799 1.00 76.75 92 TYR A O 1
ATOM 761 N N . PRO A 1 93 ? -6.643 0.836 8.956 1.00 87.00 93 PRO A N 1
ATOM 762 C CA . PRO A 1 93 ? -7.706 0.068 8.323 1.00 87.00 93 PRO A CA 1
ATOM 763 C C . PRO A 1 93 ? -7.237 -1.359 7.997 1.00 87.00 93 PRO A C 1
ATOM 765 O O . PRO A 1 93 ? -6.038 -1.690 7.977 1.00 87.00 93 PRO A O 1
ATOM 768 N N . TYR A 1 94 ? -8.194 -2.234 7.708 1.00 87.12 94 TYR A N 1
ATOM 769 C CA . TYR A 1 94 ? -7.897 -3.543 7.147 1.00 87.12 94 TYR A CA 1
ATOM 770 C C . TYR A 1 94 ? -7.325 -3.368 5.741 1.00 87.12 94 TYR A C 1
ATOM 772 O O . TYR A 1 94 ? -7.932 -2.735 4.888 1.00 87.12 94 TYR A O 1
ATOM 780 N N . LEU A 1 95 ? -6.146 -3.938 5.502 1.00 89.38 95 LEU A N 1
ATOM 781 C CA . LEU A 1 95 ? -5.463 -3.879 4.214 1.00 89.38 95 LEU A CA 1
ATOM 782 C C . LEU A 1 95 ? -5.612 -5.231 3.528 1.00 89.38 95 LEU A C 1
ATOM 784 O O . LEU A 1 95 ? -5.293 -6.258 4.134 1.00 89.38 95 LEU A O 1
ATOM 788 N N . ILE A 1 96 ? -6.075 -5.224 2.285 1.00 88.44 96 ILE A N 1
ATOM 789 C CA . ILE A 1 96 ? -6.176 -6.413 1.440 1.00 88.44 96 ILE A CA 1
ATOM 790 C C . ILE A 1 96 ? -5.324 -6.160 0.205 1.00 88.44 96 ILE A C 1
ATOM 792 O O . ILE A 1 96 ? -5.477 -5.133 -0.451 1.00 88.44 96 ILE A O 1
ATOM 796 N N . LEU A 1 97 ? -4.420 -7.085 -0.105 1.00 88.25 97 LEU A N 1
ATOM 797 C CA . LEU A 1 97 ? -3.666 -7.038 -1.352 1.00 88.25 97 LEU A CA 1
ATOM 798 C C . LEU A 1 97 ? -4.583 -7.515 -2.481 1.00 88.25 97 LEU A C 1
ATOM 800 O O . LEU A 1 97 ? -5.143 -8.608 -2.392 1.00 88.25 97 LEU A O 1
ATOM 804 N N . ALA A 1 98 ? -4.749 -6.688 -3.505 1.00 84.75 98 ALA A N 1
ATOM 805 C CA . ALA A 1 98 ? -5.569 -6.962 -4.676 1.00 84.75 98 ALA A CA 1
ATOM 806 C C . ALA A 1 98 ? -4.724 -6.831 -5.950 1.00 84.75 98 ALA A C 1
ATOM 808 O O . ALA A 1 98 ? -3.685 -6.166 -5.953 1.00 84.75 98 ALA A O 1
ATOM 809 N N . ASP A 1 99 ? -5.182 -7.472 -7.025 1.00 77.00 99 ASP A N 1
ATOM 810 C CA . ASP A 1 99 ? -4.579 -7.385 -8.362 1.00 77.00 99 ASP A CA 1
ATOM 811 C C . ASP A 1 99 ? -3.087 -7.772 -8.398 1.00 77.00 99 ASP A C 1
ATOM 813 O O . ASP A 1 99 ? -2.318 -7.291 -9.227 1.00 77.00 99 ASP A O 1
ATOM 817 N N . LEU A 1 100 ? -2.656 -8.644 -7.477 1.00 64.88 100 LEU A N 1
ATOM 818 C CA . LEU A 1 100 ? -1.328 -9.247 -7.519 1.00 64.88 100 LEU A CA 1
ATOM 819 C C . LEU A 1 100 ? -1.307 -10.259 -8.664 1.00 64.88 100 LEU A C 1
ATOM 821 O O . LEU A 1 100 ? -1.715 -11.395 -8.451 1.00 64.88 100 LEU A O 1
ATOM 825 N N . ASN A 1 101 ? -0.875 -9.808 -9.847 1.00 54.22 101 ASN A N 1
ATOM 826 C CA . ASN A 1 101 ? -0.601 -10.588 -11.059 1.00 54.22 101 ASN A CA 1
ATOM 827 C C . ASN A 1 101 ? -1.339 -11.938 -11.113 1.00 54.22 101 ASN A C 1
ATOM 829 O O . ASN A 1 101 ? -0.785 -12.971 -10.726 1.00 54.22 101 ASN A O 1
ATOM 833 N N . GLU A 1 102 ? -2.565 -11.939 -11.647 1.00 46.25 102 GLU A N 1
ATOM 834 C CA . GLU A 1 102 ? -3.078 -13.153 -12.286 1.00 46.25 102 GLU A CA 1
ATOM 835 C C . GLU A 1 102 ? -2.088 -13.496 -13.405 1.00 46.25 102 GLU A C 1
ATOM 837 O O . GLU A 1 102 ? -1.931 -12.740 -14.364 1.00 46.25 102 GLU A O 1
ATOM 842 N N . THR A 1 103 ? -1.314 -14.557 -13.187 1.00 42.47 103 THR A N 1
ATOM 843 C CA . THR A 1 103 ? -0.320 -15.049 -14.146 1.00 42.47 103 THR A CA 1
ATOM 844 C C . THR A 1 103 ? -0.995 -15.922 -15.187 1.00 42.47 103 THR A C 1
ATOM 846 O O . THR A 1 103 ? -1.910 -16.682 -14.796 1.00 42.47 103 THR A O 1
#

Radius of gyration: 16.38 Å; chains: 1; bounding box: 53×26×42 Å

Secondary structure (DSSP, 8-state):
-------------EEEEEHHHHHTTT-S-TTEE-SHHHHHHHHHHHHHHHTTS-TT-EEEEE-TT--EE-HHHHHHHHHHHHHHHHHT---PPEEEEE-----